Protein AF-A0A968E3N4-F1 (afdb_monomer_lite)

Radius of gyration: 14.09 Å; chains: 1; bounding box: 35×18×38 Å

Secondary structure (DSSP, 8-state):
-HHHHHHHHHHHHHHHHHHHHHHHHHTT--HHHHHHHHHHHHHHHHHHHHHHHTT-HHHHHHHHHHHHHHHHHHHHHHHT-

Sequence (81 aa):
ALYVAIGGLMGALYFLLLLQAVRLQTARARSTPIVALYLARIAVAVVGFWIVAQRGASPLVLAFAGFLAARFVIQRHIETR

Foldseek 3Di:
DVLLVLLLVLLVLLVVLVVVLVVCVVVVHPCVVNVVSVVVSVVSVCVSLVVQVVVPDVSNVSSPNSNVVNVVVVVVVVVVD

Structure (mmCIF, N/CA/C/O backbone):
data_AF-A0A968E3N4-F1
#
_entry.id   AF-A0A968E3N4-F1
#
loop_
_atom_site.group_PDB
_atom_site.id
_atom_site.type_symbol
_atom_site.label_atom_id
_atom_site.label_alt_id
_atom_site.label_comp_id
_atom_site.label_asym_id
_atom_site.label_entity_id
_atom_site.label_seq_id
_atom_site.pdbx_PDB_ins_code
_atom_site.Cartn_x
_atom_site.Cartn_y
_atom_site.Cartn_z
_atom_site.occupancy
_atom_site.B_iso_or_equiv
_atom_site.auth_seq_id
_atom_site.auth_comp_id
_atom_site.auth_asym_id
_atom_site.auth_atom_id
_atom_site.pdbx_PDB_model_num
ATOM 1 N N . ALA A 1 1 ? 13.849 1.312 -9.211 1.00 67.38 1 ALA A N 1
ATOM 2 C CA . ALA A 1 1 ? 13.793 1.845 -7.831 1.00 67.38 1 ALA A CA 1
ATOM 3 C C . ALA A 1 1 ? 12.541 2.693 -7.578 1.00 67.38 1 ALA A C 1
ATOM 5 O O . ALA A 1 1 ? 11.765 2.328 -6.707 1.00 67.38 1 ALA A O 1
ATOM 6 N N . LEU A 1 2 ? 12.286 3.756 -8.358 1.00 81.44 2 LEU A N 1
ATOM 7 C CA . LEU A 1 2 ? 11.159 4.681 -8.128 1.00 81.44 2 LEU A CA 1
ATOM 8 C C . LEU A 1 2 ? 9.779 3.996 -8.049 1.00 81.44 2 LEU A C 1
ATOM 10 O O . LEU A 1 2 ? 9.058 4.187 -7.079 1.00 81.44 2 LEU A O 1
ATOM 14 N N . TYR A 1 3 ? 9.430 3.140 -9.014 1.00 74.00 3 TYR A N 1
ATOM 15 C CA . TYR A 1 3 ? 8.127 2.454 -9.026 1.00 74.00 3 TYR A CA 1
ATOM 16 C C . TYR A 1 3 ? 7.945 1.450 -7.880 1.00 74.00 3 TYR A C 1
ATOM 18 O O . TYR A 1 3 ? 6.837 1.283 -7.382 1.00 74.00 3 TYR A O 1
ATOM 26 N N . VAL A 1 4 ? 9.036 0.837 -7.415 1.00 72.12 4 VAL A N 1
ATOM 27 C CA . VAL A 1 4 ? 9.021 -0.052 -6.243 1.00 72.12 4 VAL A CA 1
ATOM 28 C C . VAL A 1 4 ? 8.750 0.755 -4.974 1.00 72.12 4 VAL A C 1
ATOM 30 O O . VAL A 1 4 ? 7.928 0.348 -4.159 1.00 72.12 4 VAL A O 1
ATOM 33 N N . ALA A 1 5 ? 9.382 1.927 -4.833 1.00 77.94 5 ALA A N 1
ATOM 34 C CA . ALA A 1 5 ? 9.119 2.838 -3.723 1.00 77.94 5 ALA A CA 1
ATOM 35 C C . ALA A 1 5 ? 7.666 3.338 -3.737 1.00 77.94 5 ALA A C 1
ATOM 37 O O . ALA A 1 5 ? 7.015 3.313 -2.698 1.00 77.94 5 ALA A O 1
ATOM 38 N N . ILE A 1 6 ? 7.128 3.700 -4.910 1.00 79.06 6 ILE A N 1
ATOM 39 C CA . ILE A 1 6 ? 5.716 4.090 -5.076 1.00 79.06 6 ILE A CA 1
ATOM 40 C C . ILE A 1 6 ? 4.785 2.945 -4.660 1.00 79.06 6 ILE A C 1
ATOM 42 O O . ILE A 1 6 ? 3.885 3.156 -3.852 1.00 79.06 6 ILE A O 1
ATOM 46 N N . GLY A 1 7 ? 5.032 1.725 -5.144 1.00 75.88 7 GLY A N 1
ATOM 47 C CA . GLY A 1 7 ? 4.266 0.537 -4.761 1.00 75.88 7 GLY A CA 1
ATOM 48 C C . GLY A 1 7 ? 4.305 0.250 -3.259 1.00 75.88 7 GLY A C 1
ATOM 49 O O . GLY A 1 7 ? 3.276 -0.041 -2.649 1.00 75.88 7 GLY A O 1
ATOM 50 N N . GLY A 1 8 ? 5.478 0.399 -2.639 1.00 74.88 8 GLY A N 1
ATOM 51 C CA . GLY A 1 8 ? 5.645 0.271 -1.192 1.00 74.88 8 GLY A CA 1
ATOM 52 C C . GLY A 1 8 ? 4.874 1.337 -0.409 1.00 74.88 8 GLY A C 1
ATOM 53 O O . GLY A 1 8 ? 4.198 1.013 0.566 1.00 74.88 8 GLY A O 1
ATOM 54 N N . LEU A 1 9 ? 4.903 2.591 -0.868 1.00 82.88 9 LEU A N 1
ATOM 55 C CA . LEU A 1 9 ? 4.174 3.710 -0.261 1.00 82.88 9 LEU A CA 1
ATOM 56 C C . LEU A 1 9 ? 2.657 3.505 -0.365 1.00 82.88 9 LEU A C 1
ATOM 58 O O . LEU A 1 9 ? 1.938 3.707 0.612 1.00 82.88 9 LEU A O 1
ATOM 62 N N . MET A 1 10 ? 2.177 3.005 -1.508 1.00 77.50 10 MET A N 1
ATOM 63 C CA . MET A 1 10 ? 0.781 2.595 -1.682 1.00 77.50 10 MET A CA 1
ATOM 64 C C . MET A 1 10 ? 0.390 1.465 -0.727 1.00 77.50 10 MET A C 1
ATOM 66 O O . MET A 1 10 ? -0.676 1.523 -0.116 1.00 77.50 10 MET A O 1
ATOM 70 N N . GLY A 1 11 ? 1.253 0.458 -0.560 1.00 76.88 11 GLY A N 1
ATOM 71 C CA . GLY A 1 11 ? 1.046 -0.629 0.397 1.00 76.88 11 GLY A CA 1
ATOM 72 C C . GLY A 1 11 ? 0.968 -0.133 1.841 1.00 76.88 11 GLY A C 1
ATOM 73 O O . GLY A 1 11 ? 0.055 -0.513 2.575 1.00 76.88 11 GLY A O 1
ATOM 74 N N . ALA A 1 12 ? 1.866 0.775 2.231 1.00 80.12 12 ALA A N 1
ATOM 75 C CA . ALA A 1 12 ? 1.856 1.399 3.549 1.00 80.12 12 ALA A CA 1
ATOM 76 C C . ALA A 1 12 ? 0.561 2.188 3.787 1.00 80.12 12 ALA A C 1
ATOM 78 O O . ALA A 1 12 ? -0.101 1.969 4.801 1.00 80.12 12 ALA A O 1
ATOM 79 N N . LEU A 1 13 ? 0.147 3.032 2.832 1.00 82.50 13 LEU A N 1
ATOM 80 C CA . LEU A 1 13 ? -1.108 3.787 2.915 1.00 82.50 13 LEU A CA 1
ATOM 81 C C . LEU A 1 13 ? -2.311 2.845 3.059 1.00 82.50 13 LEU A C 1
ATOM 83 O O . LEU A 1 13 ? -3.136 3.010 3.955 1.00 82.50 13 LEU A O 1
ATOM 87 N N . TYR A 1 14 ? -2.374 1.808 2.222 1.00 79.62 14 TYR A N 1
ATOM 88 C CA . TYR A 1 14 ? -3.444 0.811 2.214 1.00 79.62 14 TYR A CA 1
ATOM 89 C C . TYR A 1 14 ? -3.613 0.111 3.572 1.00 79.62 14 TYR A C 1
ATOM 91 O O . TYR A 1 14 ? -4.741 -0.166 3.990 1.00 79.62 14 TYR A O 1
ATOM 99 N N . PHE A 1 15 ? -2.515 -0.171 4.275 1.00 75.94 15 PHE A N 1
ATOM 100 C CA . PHE A 1 15 ? -2.545 -0.750 5.620 1.00 75.94 15 PHE A CA 1
ATOM 101 C C . PHE A 1 15 ? -2.804 0.278 6.726 1.00 75.94 15 PHE A C 1
ATOM 103 O O . PHE A 1 15 ? -3.442 -0.060 7.719 1.00 75.94 15 PHE A O 1
ATOM 110 N N . LEU A 1 16 ? -2.391 1.533 6.552 1.00 82.38 16 LEU A N 1
ATOM 111 C CA . LEU A 1 16 ? -2.698 2.621 7.485 1.00 82.38 16 LEU A CA 1
ATOM 112 C C . LEU A 1 16 ? -4.208 2.896 7.529 1.00 82.38 16 LEU A C 1
ATOM 114 O O . LEU A 1 16 ? -4.798 2.964 8.608 1.00 82.38 16 LEU A O 1
ATOM 118 N N . LEU A 1 17 ? -4.846 2.945 6.355 1.00 78.75 17 LEU A N 1
ATOM 119 C CA . LEU A 1 17 ? -6.303 3.024 6.220 1.00 78.75 17 LEU A CA 1
ATOM 120 C C . LEU A 1 17 ? -7.006 1.809 6.847 1.00 78.75 17 LEU A C 1
ATOM 122 O O . LEU A 1 17 ? -8.033 1.969 7.505 1.00 78.75 17 LEU A O 1
ATOM 126 N N . LEU A 1 18 ? -6.440 0.603 6.702 1.00 78.56 18 LEU A N 1
ATOM 127 C CA . LEU A 1 18 ? -6.970 -0.593 7.368 1.00 78.56 18 LEU A CA 1
ATOM 128 C C . LEU A 1 18 ? -6.894 -0.473 8.890 1.00 78.56 18 LEU A C 1
ATOM 130 O O . LEU A 1 18 ? -7.871 -0.764 9.572 1.00 78.56 18 LEU A O 1
ATOM 134 N N . LEU A 1 19 ? -5.753 -0.040 9.428 1.00 80.88 19 LEU A N 1
ATOM 135 C CA . LEU A 1 19 ? -5.566 0.113 10.867 1.00 80.88 19 LEU A CA 1
ATOM 136 C C . LEU A 1 19 ? -6.555 1.134 11.444 1.00 80.88 19 LEU A C 1
ATOM 138 O O . LEU A 1 19 ? -7.126 0.904 12.508 1.00 80.88 19 LEU A O 1
ATOM 142 N N . GLN A 1 20 ? -6.792 2.241 10.735 1.00 80.50 20 GLN A N 1
ATOM 143 C CA . GLN A 1 20 ? -7.810 3.224 11.110 1.00 80.50 20 GLN A CA 1
ATOM 144 C C . GLN A 1 20 ? -9.221 2.625 11.084 1.00 80.50 20 GLN A C 1
ATOM 146 O O . GLN A 1 20 ? -9.985 2.848 12.022 1.00 80.50 20 GLN A O 1
ATOM 151 N N . ALA A 1 21 ? -9.549 1.823 1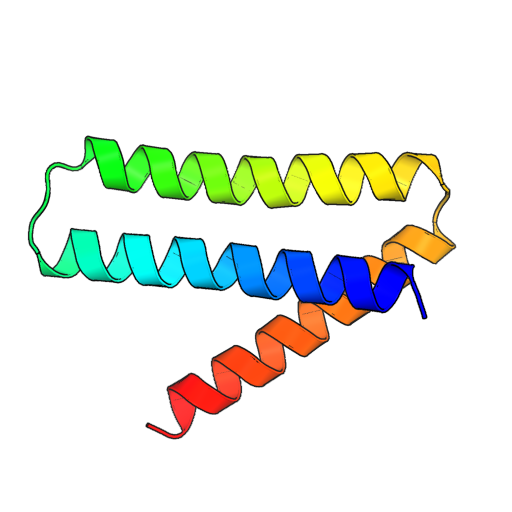0.066 1.00 77.94 21 ALA A N 1
ATOM 152 C CA . ALA A 1 21 ? -10.841 1.147 9.977 1.00 77.94 21 ALA A CA 1
ATOM 153 C C . ALA A 1 21 ? -11.045 0.163 11.139 1.00 77.94 21 ALA A C 1
ATOM 155 O O . ALA A 1 21 ? -12.082 0.208 11.796 1.00 77.94 21 ALA A O 1
ATOM 156 N N . VAL A 1 22 ? -10.032 -0.655 11.456 1.00 79.75 22 VAL A N 1
ATOM 157 C CA . VAL A 1 22 ? -10.057 -1.582 12.601 1.00 79.75 22 VAL A CA 1
ATOM 158 C C . VAL A 1 22 ? -10.240 -0.817 13.911 1.00 79.75 22 VAL A C 1
ATOM 160 O O . VAL A 1 22 ? -11.110 -1.179 14.696 1.00 79.75 22 VAL A O 1
ATOM 163 N N . ARG A 1 23 ? -9.496 0.280 14.125 1.00 80.88 23 ARG A N 1
ATOM 164 C CA . ARG A 1 23 ? -9.629 1.124 15.327 1.00 80.88 23 ARG A CA 1
ATOM 165 C C . ARG A 1 23 ? -11.038 1.699 15.482 1.00 80.88 23 ARG A C 1
ATOM 167 O O . ARG A 1 23 ? -11.605 1.644 16.572 1.00 80.88 23 ARG A O 1
ATOM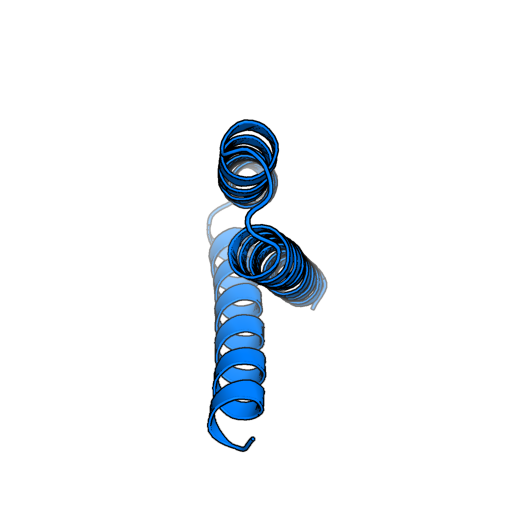 174 N N . LEU A 1 24 ? -11.624 2.215 14.402 1.00 79.56 24 LEU A N 1
ATOM 175 C CA . LEU A 1 24 ? -12.992 2.745 14.410 1.00 79.56 24 LEU A CA 1
ATOM 176 C C . LEU A 1 24 ? -14.034 1.653 14.661 1.00 79.56 24 LEU A C 1
ATOM 178 O O . LEU A 1 24 ? -15.008 1.883 15.378 1.00 79.56 24 LEU A O 1
ATOM 182 N N . GLN A 1 25 ? -13.806 0.456 14.126 1.00 77.31 25 GLN A N 1
ATOM 183 C CA . GLN A 1 25 ? -14.681 -0.690 14.334 1.00 77.31 25 GLN A CA 1
ATOM 184 C C . GLN A 1 25 ? -14.611 -1.198 15.782 1.00 77.31 25 GLN A C 1
ATOM 186 O O . GLN A 1 25 ? -15.652 -1.442 16.390 1.00 77.31 25 GLN A O 1
ATOM 191 N N . THR A 1 26 ? -13.417 -1.249 16.387 1.00 79.56 26 THR A N 1
ATOM 192 C CA . THR A 1 26 ? -13.254 -1.550 17.821 1.00 79.56 26 THR A CA 1
ATOM 193 C C . THR A 1 26 ? -13.860 -0.476 18.725 1.00 79.56 26 THR A C 1
ATOM 195 O O . THR A 1 26 ? -14.373 -0.798 19.791 1.00 79.56 26 THR A O 1
ATOM 198 N N . ALA A 1 27 ? -13.884 0.785 18.285 1.00 80.75 27 ALA A N 1
ATOM 199 C CA . ALA A 1 27 ? -14.507 1.889 19.014 1.00 80.75 27 ALA A CA 1
ATOM 200 C C . ALA A 1 27 ? -16.045 1.944 18.872 1.00 80.75 27 ALA A C 1
ATOM 202 O O . ALA A 1 27 ? -16.657 2.903 19.339 1.00 80.75 27 ALA A O 1
ATOM 203 N N . ARG A 1 28 ? -16.680 0.955 18.210 1.00 71.06 28 ARG A N 1
ATOM 204 C CA . ARG A 1 28 ? -18.117 0.956 17.855 1.00 71.06 28 ARG A CA 1
ATOM 205 C C . ARG A 1 28 ? -18.566 2.263 17.179 1.00 71.06 28 ARG A C 1
ATOM 207 O O . ARG A 1 28 ? -19.693 2.720 17.370 1.00 71.06 28 ARG A O 1
ATOM 214 N N . ALA A 1 29 ? -17.690 2.880 16.385 1.00 66.00 29 ALA A N 1
ATOM 215 C CA . ALA A 1 29 ? -18.046 4.070 15.626 1.00 66.00 29 ALA A CA 1
ATOM 216 C C . ALA A 1 29 ? -19.150 3.739 14.603 1.00 66.00 29 ALA A C 1
ATOM 218 O O . ALA A 1 29 ? -19.275 2.596 14.157 1.00 66.00 29 ALA A O 1
ATOM 219 N N . ARG A 1 30 ? -19.952 4.745 14.218 1.00 70.44 30 ARG A N 1
ATOM 220 C CA . ARG A 1 30 ? -20.987 4.593 13.177 1.00 70.44 30 ARG A CA 1
ATOM 221 C C . ARG A 1 30 ? -20.393 3.926 11.929 1.00 70.44 30 ARG A C 1
ATOM 223 O O . ARG A 1 30 ? -19.236 4.149 11.588 1.00 70.44 30 ARG A O 1
ATOM 230 N N . SER A 1 31 ? -21.193 3.145 11.210 1.00 67.94 31 SER A N 1
ATOM 231 C CA . SER A 1 31 ? -20.738 2.395 10.029 1.00 67.94 31 SER A CA 1
ATOM 232 C C . SER A 1 31 ? -20.257 3.297 8.881 1.00 67.94 31 SER A C 1
ATOM 234 O O . SER A 1 31 ? -19.448 2.878 8.060 1.00 67.94 31 SER A O 1
ATOM 236 N N . THR A 1 32 ? -20.709 4.553 8.832 1.00 71.88 32 THR A N 1
ATOM 237 C CA . THR A 1 32 ? -20.402 5.528 7.773 1.00 71.88 32 THR A CA 1
ATOM 238 C C . THR A 1 32 ? -18.901 5.825 7.603 1.00 71.88 32 THR A C 1
ATOM 240 O O . THR A 1 32 ? -18.399 5.658 6.491 1.00 71.88 32 THR A O 1
ATOM 243 N N . PRO A 1 33 ? -18.136 6.208 8.651 1.00 73.62 33 PRO A N 1
ATOM 244 C CA . PRO A 1 33 ? -16.684 6.397 8.545 1.00 73.62 33 PRO A CA 1
ATOM 245 C C . PRO A 1 33 ? -15.922 5.115 8.180 1.00 73.62 33 PRO A C 1
ATOM 247 O O . PRO A 1 33 ? -14.885 5.188 7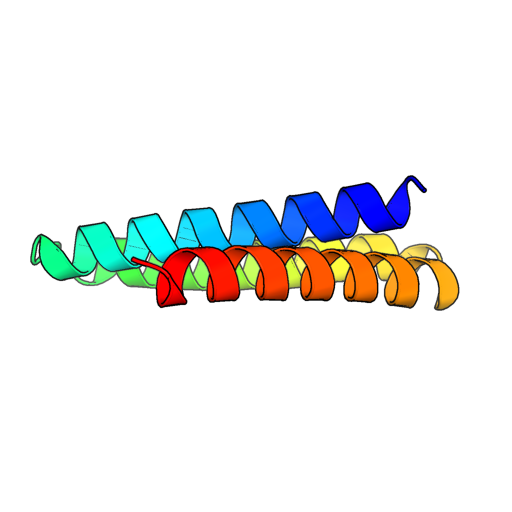.526 1.00 73.62 33 PRO A O 1
ATOM 250 N N . ILE A 1 34 ? -16.440 3.941 8.547 1.00 72.44 34 ILE A N 1
ATOM 251 C CA . ILE A 1 34 ? -15.829 2.653 8.195 1.00 72.44 34 ILE A CA 1
ATOM 252 C C . ILE A 1 34 ? -15.957 2.409 6.685 1.00 72.44 34 ILE A C 1
ATOM 254 O O . ILE A 1 34 ? -14.967 2.102 6.022 1.00 72.44 34 ILE A O 1
ATOM 258 N N . VAL A 1 35 ? -17.152 2.612 6.117 1.00 77.81 35 VAL A N 1
ATOM 259 C CA . VAL A 1 35 ? -17.388 2.490 4.666 1.00 77.81 35 VAL A CA 1
ATOM 260 C C . VAL A 1 35 ? -16.539 3.495 3.883 1.00 77.81 35 VAL A C 1
ATOM 262 O O . VAL A 1 35 ? -15.927 3.124 2.883 1.00 77.81 35 VAL A O 1
ATOM 265 N N . ALA A 1 36 ? -16.429 4.739 4.362 1.00 78.69 36 ALA A N 1
ATOM 266 C CA . ALA A 1 36 ? -15.583 5.757 3.739 1.00 78.69 36 ALA A CA 1
ATOM 267 C C . ALA A 1 36 ? -14.103 5.333 3.676 1.00 78.69 36 ALA A C 1
ATOM 269 O O . ALA A 1 36 ? -13.454 5.524 2.649 1.00 78.69 36 ALA A O 1
ATOM 270 N N . LEU A 1 37 ? -13.579 4.695 4.729 1.00 78.56 37 LEU A N 1
ATOM 271 C CA . LEU A 1 37 ? -12.206 4.182 4.749 1.00 78.56 37 LEU A CA 1
ATOM 272 C C . LEU A 1 37 ? -11.994 3.019 3.777 1.00 78.56 37 LEU A C 1
ATOM 274 O O . LEU A 1 37 ? -10.953 2.965 3.122 1.00 78.56 37 LEU A O 1
ATOM 278 N N . TYR A 1 38 ? -12.969 2.117 3.632 1.00 77.19 38 TYR A N 1
ATOM 279 C CA . TYR A 1 38 ? -12.901 1.049 2.629 1.00 77.19 38 TYR A CA 1
ATOM 280 C C . TYR A 1 38 ? -12.927 1.600 1.201 1.00 77.19 38 TYR A C 1
ATOM 282 O O . TYR A 1 38 ? 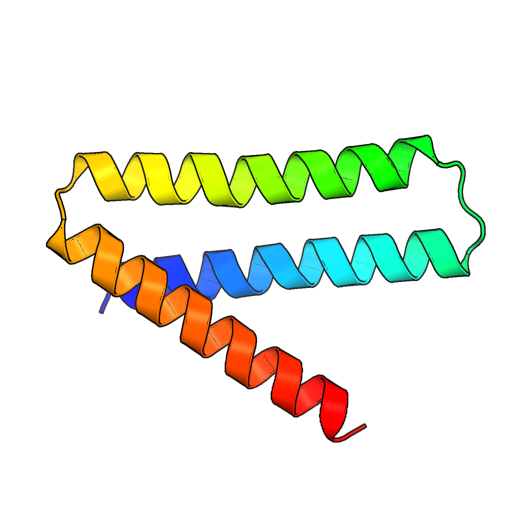-12.119 1.178 0.371 1.00 77.19 38 TYR A O 1
ATOM 290 N N . LEU A 1 39 ? -13.790 2.582 0.927 1.00 82.69 39 LEU A N 1
ATOM 291 C CA . LEU A 1 39 ? -13.842 3.258 -0.371 1.00 82.69 39 LEU A CA 1
ATOM 292 C C . LEU A 1 39 ? -12.538 3.999 -0.672 1.00 82.69 39 LEU A C 1
ATOM 294 O O . LEU A 1 39 ? -12.000 3.858 -1.767 1.00 82.69 39 LEU A O 1
ATOM 298 N N . ALA A 1 40 ? -11.980 4.716 0.306 1.00 78.50 40 ALA A N 1
ATOM 299 C CA . ALA A 1 40 ? -10.689 5.381 0.165 1.00 78.50 40 ALA A CA 1
ATOM 300 C C . ALA A 1 40 ? -9.561 4.378 -0.121 1.00 78.50 40 ALA A C 1
ATOM 302 O O . ALA A 1 40 ? -8.690 4.638 -0.948 1.00 78.50 40 ALA A O 1
ATOM 303 N N . ARG A 1 41 ? -9.604 3.194 0.495 1.00 80.88 41 ARG A N 1
ATOM 304 C CA . ARG A 1 41 ? -8.651 2.106 0.244 1.00 80.88 41 ARG A CA 1
ATOM 305 C C . ARG A 1 41 ? -8.674 1.638 -1.211 1.00 80.88 41 ARG A C 1
ATOM 307 O O . ARG A 1 41 ? -7.620 1.486 -1.827 1.00 80.88 41 ARG A O 1
ATOM 314 N N . ILE A 1 42 ? -9.878 1.412 -1.739 1.00 80.19 42 ILE A N 1
ATOM 315 C CA . ILE A 1 42 ? -10.085 1.005 -3.131 1.00 80.19 42 ILE A CA 1
ATOM 316 C C . ILE A 1 42 ? -9.640 2.134 -4.057 1.00 80.19 42 ILE A C 1
ATOM 318 O O . ILE A 1 42 ? -8.890 1.879 -4.993 1.00 80.19 42 ILE A O 1
ATOM 322 N N . ALA A 1 43 ? -10.021 3.378 -3.761 1.00 84.44 43 ALA A N 1
ATOM 323 C CA . ALA A 1 43 ? -9.634 4.540 -4.549 1.00 84.44 43 ALA A CA 1
ATOM 324 C C . ALA A 1 43 ? -8.110 4.694 -4.629 1.00 84.44 43 ALA A C 1
ATOM 326 O O . ALA A 1 43 ? -7.581 4.850 -5.723 1.00 84.44 43 ALA A O 1
ATOM 327 N N . VAL A 1 44 ? -7.386 4.573 -3.510 1.00 80.00 44 VAL A N 1
ATOM 328 C CA . VAL A 1 44 ? -5.916 4.648 -3.498 1.00 80.00 44 VAL A CA 1
ATOM 329 C C . VAL A 1 44 ? -5.314 3.555 -4.374 1.00 80.00 44 VAL A C 1
ATOM 331 O O . VAL A 1 44 ? -4.483 3.863 -5.226 1.00 80.00 44 VAL A O 1
ATOM 334 N N . ALA A 1 45 ? -5.747 2.301 -4.208 1.00 78.81 45 ALA A N 1
ATOM 335 C CA . ALA A 1 45 ? -5.240 1.190 -5.007 1.00 78.81 45 ALA A CA 1
ATOM 336 C C . ALA A 1 45 ? -5.526 1.397 -6.503 1.00 78.81 45 ALA A C 1
ATOM 338 O O . ALA A 1 45 ? -4.601 1.376 -7.311 1.00 78.81 45 ALA A O 1
ATOM 339 N N . VAL A 1 46 ? -6.783 1.658 -6.865 1.00 83.19 46 VAL A N 1
ATOM 340 C CA . VAL A 1 46 ? -7.213 1.839 -8.256 1.00 83.19 46 VAL A CA 1
ATOM 341 C C . VAL A 1 46 ? -6.492 3.017 -8.897 1.00 83.19 46 VAL A C 1
ATOM 343 O O . VAL A 1 46 ? -5.896 2.848 -9.954 1.00 83.19 46 VAL A O 1
ATOM 346 N N . VAL A 1 47 ? -6.480 4.188 -8.256 1.00 85.56 47 VAL A N 1
ATOM 347 C CA . VAL A 1 47 ? -5.879 5.401 -8.826 1.00 85.56 47 VAL A CA 1
ATOM 348 C C . VAL A 1 47 ? -4.373 5.243 -8.992 1.00 85.56 47 VAL A C 1
ATOM 350 O O . VAL A 1 47 ? -3.848 5.554 -10.059 1.00 85.56 47 VAL A O 1
ATOM 353 N N . GLY A 1 48 ? -3.655 4.737 -7.988 1.00 79.50 48 GLY A N 1
ATOM 354 C CA . GLY A 1 48 ? -2.204 4.634 -8.126 1.00 79.50 48 GLY A CA 1
ATOM 355 C C . GLY A 1 48 ? -1.769 3.522 -9.084 1.00 79.50 48 GLY A C 1
ATOM 356 O O . GLY A 1 48 ? -0.856 3.754 -9.874 1.00 79.50 48 GLY A O 1
ATOM 357 N N . PHE A 1 49 ? -2.459 2.373 -9.133 1.00 79.44 49 PHE A N 1
ATOM 358 C CA . PHE A 1 49 ? -2.187 1.374 -10.174 1.00 79.44 49 PHE A CA 1
ATOM 359 C C . PHE A 1 49 ? -2.579 1.878 -11.567 1.00 79.44 49 PHE A C 1
ATOM 361 O O . PHE A 1 49 ? -1.853 1.609 -12.518 1.00 79.44 49 PHE A O 1
ATOM 368 N N . TRP A 1 50 ? -3.651 2.665 -11.696 1.00 84.94 50 TRP A N 1
ATOM 369 C CA . TRP A 1 50 ? -4.049 3.289 -12.960 1.00 84.94 50 TRP A CA 1
ATOM 370 C C . TRP A 1 50 ? -2.996 4.272 -13.483 1.00 84.94 50 TRP A C 1
ATOM 372 O O . TRP A 1 50 ? -2.616 4.208 -14.650 1.00 84.94 50 TRP A O 1
ATOM 382 N N . ILE A 1 51 ? -2.467 5.147 -12.622 1.00 83.00 51 ILE A N 1
ATOM 383 C CA . ILE A 1 51 ? -1.401 6.094 -12.987 1.00 83.00 51 ILE A CA 1
ATOM 384 C C . ILE A 1 51 ? -0.142 5.347 -13.443 1.00 83.00 51 ILE A C 1
ATOM 386 O O . ILE A 1 51 ? 0.492 5.731 -14.425 1.00 83.00 51 ILE A O 1
ATOM 390 N N . VAL A 1 52 ? 0.220 4.264 -12.751 1.00 82.69 52 VAL A N 1
ATOM 391 C CA . VAL A 1 52 ? 1.383 3.450 -13.124 1.00 82.69 52 VAL A CA 1
ATOM 392 C C . VAL A 1 52 ? 1.123 2.667 -14.417 1.00 82.69 52 VAL A C 1
ATOM 394 O O . VAL A 1 52 ? 2.027 2.563 -15.244 1.00 82.69 52 VAL A O 1
ATOM 397 N N . ALA A 1 53 ? -0.103 2.187 -14.645 1.00 85.06 53 ALA A N 1
ATOM 398 C CA . ALA A 1 53 ? -0.487 1.473 -15.864 1.00 85.06 53 ALA A CA 1
ATOM 399 C C . ALA A 1 53 ? -0.308 2.329 -17.127 1.00 85.06 53 ALA A C 1
ATOM 401 O O . ALA A 1 53 ? 0.110 1.810 -18.161 1.00 85.06 53 ALA A O 1
ATOM 402 N N . GLN A 1 54 ? -0.522 3.647 -17.036 1.00 88.25 54 GLN A N 1
ATOM 403 C CA . GLN A 1 54 ? -0.277 4.579 -18.148 1.00 88.25 54 GLN A CA 1
ATOM 404 C C . GLN A 1 54 ? 1.197 4.630 -18.585 1.00 88.25 54 GLN A C 1
ATOM 406 O O . GLN A 1 54 ? 1.498 5.070 -19.691 1.00 88.25 54 GLN A O 1
ATOM 411 N N . ARG A 1 55 ? 2.132 4.180 -17.738 1.00 83.31 55 ARG A N 1
ATOM 412 C CA . ARG A 1 55 ? 3.573 4.125 -18.039 1.00 83.31 55 ARG A CA 1
ATOM 413 C C . ARG A 1 55 ? 4.013 2.778 -18.635 1.00 83.31 55 ARG A C 1
ATOM 415 O O . ARG A 1 55 ? 5.192 2.623 -18.947 1.00 83.31 55 ARG A O 1
ATOM 422 N N . GLY A 1 56 ? 3.093 1.825 -18.805 1.00 85.50 56 GLY A N 1
ATOM 423 C CA . GLY A 1 56 ? 3.339 0.501 -19.381 1.00 85.50 56 GLY A CA 1
ATOM 424 C C . GLY A 1 56 ? 3.361 -0.639 -18.355 1.00 85.50 56 GLY A C 1
ATOM 425 O O . GLY A 1 56 ? 3.245 -0.437 -17.147 1.00 85.50 56 GLY A O 1
ATOM 426 N N . ALA A 1 57 ? 3.528 -1.871 -18.847 1.00 84.06 57 ALA A N 1
ATOM 427 C CA . ALA A 1 57 ? 3.417 -3.083 -18.029 1.00 84.06 57 ALA A CA 1
ATOM 428 C C . ALA A 1 57 ? 4.566 -3.262 -17.016 1.00 84.06 57 ALA A C 1
ATOM 430 O O . ALA A 1 57 ? 4.337 -3.669 -15.881 1.00 84.06 57 ALA A O 1
ATOM 431 N N . SER A 1 58 ? 5.805 -2.927 -17.391 1.00 85.44 58 SER A N 1
ATOM 432 C CA . SER A 1 58 ? 6.980 -3.089 -16.514 1.00 85.44 58 SER A CA 1
ATOM 433 C C . SER A 1 58 ? 6.902 -2.241 -15.222 1.00 85.44 58 SER A C 1
ATOM 435 O O . SER A 1 58 ? 7.054 -2.800 -14.130 1.00 85.44 58 SER A O 1
ATOM 437 N N . PRO A 1 59 ? 6.564 -0.934 -15.278 1.00 81.00 59 PRO A N 1
ATOM 438 C CA . PRO A 1 59 ? 6.293 -0.127 -14.084 1.00 81.00 59 PRO A CA 1
ATOM 439 C C . PRO A 1 59 ? 5.197 -0.703 -13.184 1.00 81.00 59 PRO A C 1
ATOM 441 O O . PRO A 1 59 ? 5.321 -0.647 -11.960 1.00 81.00 59 PRO A O 1
ATOM 444 N N . LEU A 1 60 ? 4.148 -1.279 -13.781 1.00 81.38 60 LEU A N 1
ATOM 445 C CA . LEU A 1 60 ? 3.022 -1.867 -13.059 1.00 81.38 60 LEU A CA 1
ATOM 446 C C . LEU A 1 60 ? 3.461 -3.073 -12.226 1.00 81.38 60 LEU A C 1
ATOM 448 O O . LEU A 1 60 ? 3.133 -3.152 -11.044 1.00 81.38 60 LEU A O 1
ATOM 452 N N . VAL A 1 61 ? 4.261 -3.968 -12.813 1.00 84.00 61 VAL A N 1
ATOM 453 C CA . VAL A 1 61 ? 4.808 -5.141 -12.115 1.00 84.00 61 VAL A CA 1
ATOM 454 C C . VAL A 1 61 ? 5.725 -4.714 -10.967 1.00 84.00 61 VAL A C 1
ATOM 456 O O . VAL A 1 61 ? 5.639 -5.269 -9.875 1.00 84.00 61 VAL A O 1
ATOM 459 N N . LEU A 1 62 ? 6.556 -3.685 -11.166 1.00 81.50 62 LEU A N 1
ATOM 460 C CA . LEU A 1 62 ? 7.430 -3.158 -10.111 1.0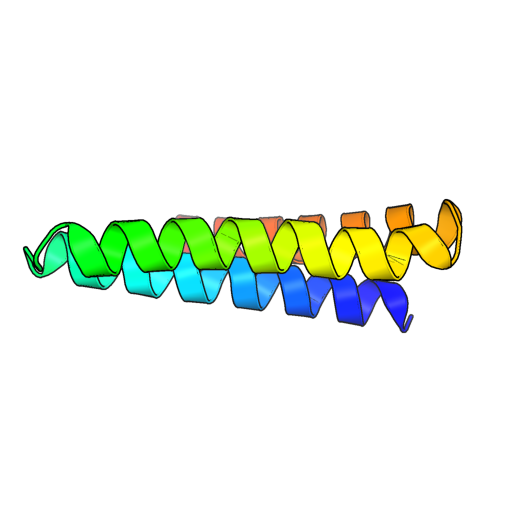0 81.50 62 LEU A CA 1
ATOM 461 C C . LEU A 1 62 ? 6.647 -2.515 -8.958 1.00 81.50 62 LEU A C 1
ATOM 463 O O . LEU A 1 62 ? 6.994 -2.718 -7.794 1.00 81.50 62 LEU A O 1
ATOM 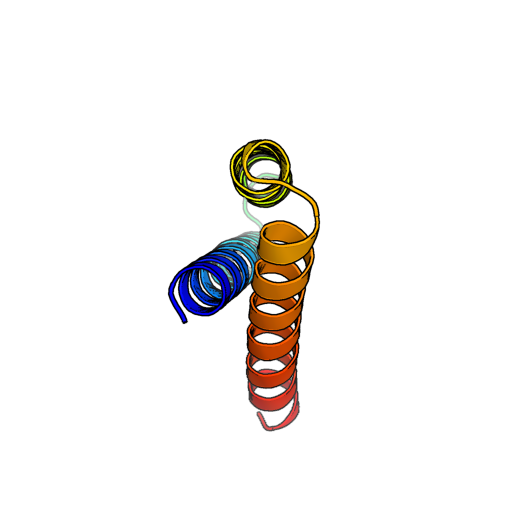467 N N . ALA A 1 63 ? 5.584 -1.766 -9.260 1.00 78.06 63 ALA A N 1
ATOM 468 C CA . ALA A 1 63 ? 4.696 -1.212 -8.241 1.00 78.06 63 ALA A CA 1
ATOM 469 C C . ALA A 1 63 ? 3.932 -2.319 -7.497 1.00 78.06 63 ALA A C 1
ATOM 471 O O . ALA A 1 63 ? 3.810 -2.277 -6.273 1.00 78.06 63 ALA A O 1
ATOM 472 N N . PHE A 1 64 ? 3.485 -3.353 -8.210 1.00 81.06 64 PHE A N 1
ATOM 473 C CA . PHE A 1 64 ? 2.818 -4.506 -7.612 1.00 81.06 64 PHE A CA 1
ATOM 474 C C . PHE A 1 64 ? 3.756 -5.299 -6.692 1.00 81.06 64 PHE A C 1
ATOM 476 O O . PHE A 1 64 ? 3.374 -5.659 -5.580 1.00 81.06 64 PHE A O 1
ATOM 483 N N . ALA A 1 65 ? 5.012 -5.493 -7.103 1.00 83.38 65 ALA A N 1
ATOM 484 C CA . ALA A 1 65 ? 6.044 -6.115 -6.278 1.00 83.38 65 ALA A CA 1
ATOM 485 C C . ALA A 1 65 ? 6.326 -5.303 -5.001 1.00 83.38 65 ALA A C 1
ATOM 487 O O . ALA A 1 65 ? 6.392 -5.874 -3.914 1.00 83.38 65 ALA A O 1
ATOM 488 N N . GLY A 1 66 ? 6.422 -3.971 -5.105 1.00 81.31 66 GLY A N 1
ATOM 489 C CA . GLY A 1 66 ? 6.571 -3.089 -3.942 1.00 81.31 66 GLY A CA 1
ATOM 490 C C . GLY A 1 66 ? 5.379 -3.165 -2.979 1.00 81.31 66 GLY A C 1
ATOM 491 O O . GLY A 1 66 ? 5.565 -3.250 -1.765 1.00 81.31 66 GLY A O 1
ATOM 492 N N . PHE A 1 67 ? 4.157 -3.212 -3.516 1.00 81.56 67 PHE A N 1
ATOM 493 C CA . PHE A 1 67 ? 2.933 -3.380 -2.731 1.00 81.56 67 PHE A CA 1
ATOM 494 C C . PHE A 1 67 ? 2.899 -4.727 -1.995 1.00 81.56 67 PHE A C 1
ATOM 496 O O . PHE A 1 67 ? 2.584 -4.780 -0.805 1.00 81.56 67 PHE A O 1
ATOM 503 N N . LEU A 1 68 ? 3.263 -5.816 -2.679 1.00 82.88 68 LEU A N 1
ATOM 504 C CA . LEU A 1 68 ? 3.364 -7.153 -2.090 1.00 82.88 68 LEU A CA 1
ATOM 505 C C . LEU A 1 68 ? 4.426 -7.221 -0.993 1.00 82.88 68 LEU A C 1
ATOM 507 O O . LEU A 1 68 ? 4.158 -7.778 0.069 1.00 82.88 68 LEU A O 1
ATOM 511 N N . ALA A 1 69 ? 5.599 -6.626 -1.217 1.00 82.38 69 ALA A N 1
ATOM 512 C CA . ALA A 1 69 ? 6.655 -6.569 -0.213 1.00 82.38 69 ALA A CA 1
ATOM 513 C C . ALA A 1 69 ? 6.186 -5.823 1.046 1.00 82.38 69 ALA A C 1
ATOM 515 O O . ALA A 1 69 ? 6.312 -6.346 2.152 1.00 82.38 69 ALA A O 1
ATOM 516 N N . ALA A 1 70 ? 5.564 -4.648 0.886 1.00 80.19 70 ALA A N 1
ATOM 517 C CA . ALA A 1 70 ? 4.989 -3.899 2.002 1.00 80.19 70 ALA A CA 1
ATOM 518 C C . ALA A 1 70 ? 3.910 -4.709 2.738 1.00 80.19 70 ALA A C 1
ATOM 520 O O . ALA A 1 70 ? 3.914 -4.770 3.967 1.00 80.19 70 ALA A O 1
ATOM 521 N N . ARG A 1 71 ? 3.027 -5.393 2.000 1.00 79.12 71 ARG A N 1
ATOM 522 C CA . ARG A 1 71 ? 2.022 -6.292 2.579 1.00 79.12 71 ARG A CA 1
ATOM 523 C C . ARG A 1 71 ? 2.662 -7.398 3.412 1.00 79.12 71 ARG A C 1
ATOM 525 O O . ARG A 1 71 ? 2.215 -7.631 4.529 1.00 79.12 71 ARG A O 1
ATOM 532 N N . PHE A 1 72 ? 3.690 -8.056 2.888 1.00 82.19 72 PHE A N 1
ATOM 533 C CA . PHE A 1 72 ? 4.357 -9.161 3.567 1.00 82.19 72 PHE A CA 1
ATOM 534 C C . PHE A 1 72 ? 5.060 -8.699 4.848 1.00 82.19 72 PHE A C 1
ATOM 536 O O . PHE A 1 72 ? 4.908 -9.322 5.894 1.00 82.19 72 PHE A O 1
ATOM 543 N N . VAL A 1 73 ? 5.767 -7.565 4.792 1.00 82.12 73 VAL A N 1
ATOM 544 C CA . VAL A 1 73 ? 6.429 -6.963 5.960 1.00 82.12 73 VAL A CA 1
ATOM 545 C C . VAL A 1 73 ? 5.412 -6.607 7.043 1.00 82.12 73 VAL A C 1
ATOM 547 O O . VAL A 1 73 ? 5.621 -6.932 8.210 1.00 82.12 73 VAL A O 1
ATOM 550 N N . ILE A 1 74 ? 4.298 -5.974 6.668 1.00 78.31 74 ILE A N 1
ATOM 551 C CA . ILE A 1 74 ? 3.271 -5.559 7.628 1.00 78.31 74 ILE A CA 1
ATOM 552 C C . ILE A 1 74 ? 2.543 -6.771 8.215 1.00 78.31 74 ILE A C 1
ATOM 554 O O . ILE A 1 74 ? 2.356 -6.823 9.427 1.00 78.31 74 ILE A O 1
ATOM 558 N N . GLN A 1 75 ? 2.171 -7.763 7.397 1.00 79.06 75 GLN A N 1
ATOM 559 C CA . GLN A 1 75 ? 1.549 -8.997 7.894 1.00 79.06 75 GLN A CA 1
ATOM 560 C C . GLN A 1 75 ? 2.471 -9.732 8.863 1.00 79.06 75 GLN A C 1
ATOM 562 O O . GLN A 1 75 ? 2.037 -10.063 9.961 1.00 79.06 75 GLN A O 1
ATOM 567 N N . ARG A 1 76 ? 3.751 -9.888 8.512 1.00 82.44 76 ARG A N 1
ATOM 568 C CA . ARG A 1 76 ? 4.739 -10.492 9.406 1.00 82.44 76 ARG A CA 1
ATOM 569 C C . ARG A 1 76 ? 4.869 -9.708 10.711 1.00 82.44 76 ARG A C 1
ATOM 571 O O . ARG A 1 76 ? 4.918 -10.311 11.774 1.00 82.44 76 ARG A O 1
ATOM 578 N N . HIS A 1 77 ? 4.878 -8.375 10.664 1.00 77.00 77 HIS A N 1
ATOM 579 C CA . HIS A 1 77 ? 4.950 -7.556 11.878 1.00 77.00 77 HIS A CA 1
ATOM 580 C C . HIS A 1 77 ? 3.713 -7.703 12.778 1.00 77.00 77 HIS A C 1
ATOM 582 O O . HIS A 1 77 ? 3.847 -7.644 13.997 1.00 77.00 77 HIS A O 1
ATOM 588 N N . ILE A 1 78 ? 2.527 -7.895 12.194 1.00 71.62 78 ILE A N 1
ATOM 589 C CA . ILE A 1 78 ? 1.282 -8.129 12.940 1.00 71.62 78 ILE A CA 1
ATOM 590 C C . ILE A 1 78 ? 1.261 -9.538 13.544 1.00 71.62 78 ILE A C 1
ATOM 592 O O . ILE A 1 78 ? 0.855 -9.683 14.684 1.00 71.62 78 ILE A O 1
ATOM 596 N N . GLU A 1 79 ? 1.718 -10.556 12.814 1.00 70.44 79 GLU A N 1
ATOM 597 C CA . GLU A 1 79 ? 1.723 -11.960 13.263 1.00 70.44 79 GLU A CA 1
ATOM 598 C C . GLU A 1 79 ? 2.747 -12.233 14.380 1.00 70.44 79 GLU A C 1
ATOM 600 O O . GLU A 1 79 ? 2.612 -13.193 15.130 1.00 70.44 79 GLU A O 1
ATOM 605 N N . THR A 1 80 ? 3.767 -11.377 14.512 1.00 61.12 80 THR A N 1
ATOM 606 C CA . THR A 1 80 ? 4.789 -11.490 15.569 1.00 61.12 80 THR A CA 1
ATOM 607 C C . THR A 1 80 ? 4.402 -10.761 16.872 1.00 61.12 80 THR A C 1
ATOM 609 O O . THR A 1 80 ? 5.200 -10.754 17.809 1.00 61.12 80 THR A O 1
ATOM 612 N N . ARG A 1 81 ? 3.233 -10.106 16.946 1.00 49.03 81 ARG A N 1
ATOM 613 C CA . ARG A 1 81 ? 2.717 -9.448 18.162 1.00 49.03 81 ARG A CA 1
ATOM 614 C C . ARG A 1 81 ? 1.512 -10.188 18.717 1.00 49.03 81 ARG A C 1
ATOM 616 O O . ARG A 1 81 ? 1.393 -10.184 19.960 1.00 49.03 81 ARG A O 1
#

pLDDT: mean 78.61, std 5.85, range [49.03, 88.25]